Protein AF-W6NCK4-F1 (afdb_monomer_lite)

Radius of gyration: 16.96 Å; chains: 1; bounding box: 38×29×52 Å

Organism: Haemonchus contortus (NCBI:txid6289)

InterPro domains:
  IPR001079 Galectin, carbohydrate recognition domain [PS51304] (28-74)
  IPR013320 Concanavalin A-like lectin/glucanase domain superfamily [SSF49899] (23-74)

Sequence (74 aa):
MPRFQEDRTWKFGGATSSSIEAFNINTPNHIMVPDFNNGRRFRVVVVPLPEGDRFAINLRTPSDIAMHFNPRFN

Foldseek 3Di:
DDDDDPPPPDDDDDDPPDDDDDPPDDPPDDDDDPPPDPPDDDDDDDDDDPPDQKDWDFDDDPVGTPDIDMDGPD

Structure (mmCIF, N/CA/C/O backbone):
data_AF-W6NCK4-F1
#
_entry.id   AF-W6NCK4-F1
#
loop_
_atom_site.group_PDB
_atom_site.id
_atom_site.type_symbol
_atom_site.label_atom_id
_atom_site.label_alt_id
_atom_site.label_comp_id
_atom_site.label_asym_id
_atom_site.label_entity_id
_atom_site.label_seq_id
_atom_site.pdbx_PDB_ins_code
_atom_site.Cartn_x
_atom_site.Cartn_y
_atom_site.Cartn_z
_atom_site.occupancy
_atom_site.B_iso_or_equiv
_atom_site.auth_seq_id
_atom_site.auth_comp_id
_atom_site.auth_asym_id
_atom_site.auth_atom_id
_atom_site.pdbx_PDB_model_num
ATOM 1 N N . MET A 1 1 ? -21.800 5.901 -38.204 1.00 34.22 1 MET A N 1
ATOM 2 C CA . MET A 1 1 ? -21.169 5.264 -37.029 1.00 34.22 1 MET A CA 1
ATOM 3 C C . MET A 1 1 ? -20.049 6.176 -36.537 1.00 34.22 1 MET A C 1
ATOM 5 O O . MET A 1 1 ? -19.060 6.276 -37.256 1.00 34.22 1 MET A O 1
ATOM 9 N N . PRO A 1 2 ? -20.177 6.908 -35.418 1.00 33.16 2 PRO A N 1
ATOM 10 C CA . PRO A 1 2 ? -19.079 7.734 -34.937 1.00 33.16 2 PRO A CA 1
ATOM 11 C C . PRO A 1 2 ? -18.124 6.888 -34.087 1.00 33.16 2 PRO A C 1
ATOM 13 O O . PRO A 1 2 ? -18.542 6.142 -33.204 1.00 33.16 2 PRO A O 1
ATOM 16 N N . ARG A 1 3 ? -16.832 6.978 -34.404 1.00 39.75 3 ARG A N 1
ATOM 17 C CA . ARG A 1 3 ? -15.730 6.358 -33.667 1.00 39.75 3 ARG A CA 1
ATOM 18 C C . ARG A 1 3 ? -15.397 7.264 -32.481 1.00 39.75 3 ARG A C 1
ATOM 20 O O . ARG A 1 3 ? -14.985 8.398 -32.694 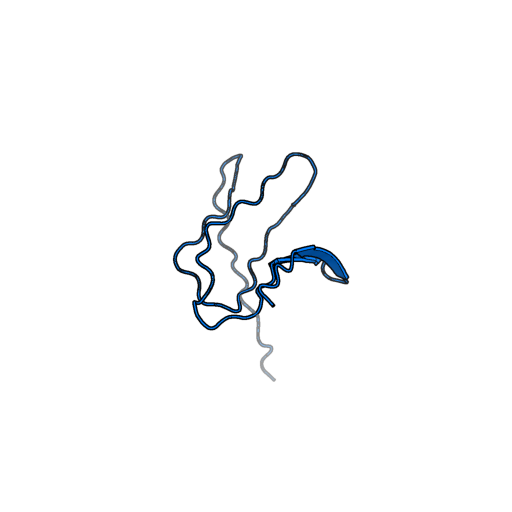1.00 39.75 3 ARG A O 1
ATOM 27 N N . PHE A 1 4 ? -15.586 6.773 -31.258 1.00 41.00 4 PHE A N 1
ATOM 28 C CA . PHE A 1 4 ? -15.097 7.446 -30.055 1.00 41.00 4 PHE A CA 1
ATOM 29 C C . PHE A 1 4 ? -13.566 7.500 -30.103 1.00 41.00 4 PHE A C 1
ATOM 31 O O . PHE A 1 4 ? -12.910 6.466 -30.232 1.00 41.00 4 PHE A O 1
ATOM 38 N N . GLN A 1 5 ? -13.009 8.706 -30.047 1.00 43.34 5 GLN A N 1
ATOM 39 C CA . GLN A 1 5 ? -11.579 8.939 -29.902 1.00 43.34 5 GLN A CA 1
ATOM 40 C C . GLN A 1 5 ? -11.324 9.271 -28.432 1.00 43.34 5 GLN A C 1
ATOM 42 O O . GLN A 1 5 ? -11.741 10.320 -27.950 1.00 43.34 5 GLN A O 1
ATOM 47 N N . GLU A 1 6 ? -10.714 8.335 -27.706 1.00 48.50 6 GLU A N 1
ATOM 48 C CA . GLU A 1 6 ? -10.288 8.550 -26.323 1.00 48.50 6 GLU A CA 1
ATOM 49 C C . GLU A 1 6 ? -9.141 9.557 -26.297 1.00 48.50 6 GLU A C 1
ATOM 51 O O . GLU A 1 6 ? -8.011 9.263 -26.695 1.00 48.50 6 GLU A O 1
ATOM 56 N N . ASP A 1 7 ? -9.440 10.753 -25.809 1.00 43.38 7 ASP A N 1
ATOM 57 C CA . ASP A 1 7 ? -8.458 11.799 -25.581 1.00 43.38 7 ASP A CA 1
ATOM 58 C C . ASP A 1 7 ? -7.680 11.486 -24.288 1.00 43.38 7 ASP A C 1
ATOM 60 O O . ASP A 1 7 ? -8.003 11.947 -23.195 1.00 43.38 7 ASP A O 1
ATOM 64 N N . ARG A 1 8 ? -6.669 10.612 -24.386 1.00 48.84 8 ARG A N 1
ATOM 65 C CA . ARG A 1 8 ? -5.737 10.315 -23.281 1.00 48.84 8 ARG A CA 1
ATOM 66 C C . ARG A 1 8 ? -4.594 11.320 -23.276 1.00 48.84 8 ARG A C 1
ATOM 68 O O . ARG A 1 8 ? -3.445 10.980 -23.558 1.00 48.84 8 ARG A O 1
ATOM 75 N N . THR A 1 9 ? -4.899 12.567 -22.948 1.00 40.94 9 THR A N 1
ATOM 76 C CA . THR A 1 9 ? -3.872 13.578 -22.690 1.00 40.94 9 THR A CA 1
ATOM 77 C C . THR A 1 9 ? -3.362 13.448 -21.255 1.00 40.94 9 THR A C 1
ATOM 79 O O . THR A 1 9 ? -3.807 14.121 -20.329 1.00 40.94 9 THR A O 1
ATOM 82 N N . TRP A 1 10 ? -2.377 12.568 -21.063 1.00 49.34 10 TRP A N 1
ATOM 83 C CA . TRP A 1 10 ? -1.543 12.582 -19.863 1.00 49.34 10 TRP A CA 1
ATOM 84 C C . TRP A 1 10 ? -0.658 13.834 -19.892 1.00 49.34 10 TRP A C 1
ATOM 86 O O . TRP A 1 10 ? 0.153 14.019 -20.800 1.00 49.34 10 TRP A O 1
ATOM 96 N N . LYS A 1 11 ? -0.819 14.723 -18.908 1.00 39.44 11 LYS A N 1
ATOM 97 C CA . LYS A 1 11 ? 0.054 15.890 -18.730 1.00 39.44 11 LYS A CA 1
ATOM 98 C C . LYS A 1 11 ? 1.388 15.409 -18.147 1.00 39.44 11 LYS A C 1
ATOM 100 O O . LYS A 1 11 ? 1.453 15.093 -16.964 1.00 39.44 11 LYS A O 1
ATOM 105 N N . PHE A 1 12 ? 2.446 15.368 -18.956 1.00 48.66 12 PHE A N 1
ATOM 106 C CA . PHE A 1 12 ? 3.810 15.157 -18.463 1.00 48.66 12 PHE A CA 1
ATOM 107 C C . PHE A 1 12 ? 4.499 16.510 -18.260 1.00 48.66 12 PHE A C 1
ATOM 109 O O . PHE A 1 12 ? 4.719 17.253 -19.215 1.00 48.66 12 PHE A O 1
ATOM 116 N N . GLY A 1 13 ? 4.825 16.834 -17.007 1.00 34.38 13 GLY A N 1
ATOM 117 C CA . GLY A 1 13 ? 5.745 17.917 -16.663 1.00 34.38 13 GLY A CA 1
ATOM 118 C C . GLY A 1 13 ? 7.178 17.390 -16.654 1.00 34.38 13 GLY A C 1
ATOM 119 O O . GLY A 1 13 ? 7.456 16.371 -16.024 1.00 34.38 13 GLY A O 1
ATOM 120 N N . GLY A 1 14 ? 8.089 18.050 -17.367 1.00 44.94 14 GLY A N 1
ATOM 121 C CA . GLY A 1 14 ? 9.506 17.692 -17.359 1.00 44.94 14 GLY A CA 1
ATOM 122 C C . GLY A 1 14 ? 10.205 18.152 -16.077 1.00 44.94 14 GLY A C 1
ATOM 123 O O . GLY A 1 14 ? 10.246 19.346 -15.805 1.00 44.94 14 GLY A O 1
ATOM 124 N N . ALA A 1 15 ? 10.772 17.206 -15.323 1.00 41.62 15 ALA A N 1
ATOM 125 C CA . ALA A 1 15 ? 11.859 17.393 -14.357 1.00 41.62 15 ALA A CA 1
ATOM 126 C C . ALA A 1 15 ? 12.398 16.013 -13.937 1.00 41.62 15 ALA A C 1
ATOM 128 O O . ALA A 1 15 ? 11.641 15.065 -13.726 1.00 41.62 15 ALA A O 1
ATOM 129 N N . THR A 1 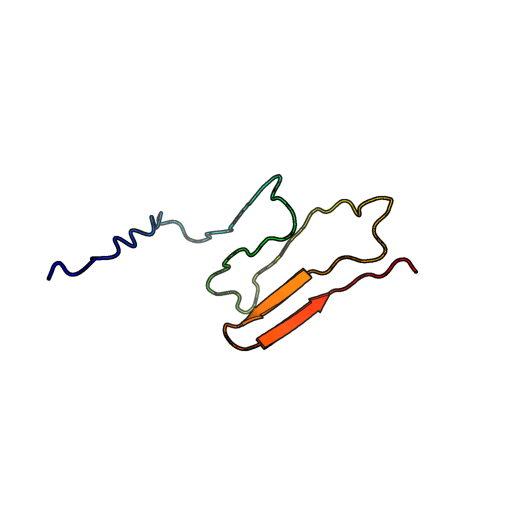16 ? 13.716 15.884 -13.809 1.00 55.44 16 THR A N 1
ATOM 130 C CA . THR A 1 16 ? 14.413 14.655 -13.409 1.00 55.44 16 THR A CA 1
ATOM 131 C C . THR A 1 16 ? 14.212 14.368 -11.914 1.00 55.44 16 THR A C 1
ATOM 133 O O . THR A 1 16 ? 15.070 14.685 -11.102 1.00 55.44 16 THR A O 1
ATOM 136 N N . SER A 1 17 ? 13.042 13.835 -11.551 1.00 50.97 17 SER A N 1
ATOM 137 C CA . SER A 1 17 ? 12.701 13.049 -10.346 1.00 50.97 17 SER A CA 1
ATOM 138 C C . SER A 1 17 ? 11.199 13.205 -10.084 1.00 50.97 17 SER A C 1
ATOM 140 O O . SER A 1 17 ? 10.779 13.880 -9.149 1.00 50.97 17 SER A O 1
ATOM 142 N N . SER A 1 18 ? 10.365 12.600 -10.930 1.00 61.50 18 SER A N 1
ATOM 143 C CA . SER A 1 18 ? 8.911 12.574 -10.755 1.00 61.50 18 SER A CA 1
ATOM 144 C C . SER A 1 18 ? 8.525 11.600 -9.631 1.00 61.50 18 SER A C 1
ATOM 146 O O . SER A 1 18 ? 8.172 10.448 -9.890 1.00 61.50 18 SER A O 1
ATOM 148 N N . SER A 1 19 ? 8.660 12.008 -8.368 1.00 71.19 19 SER A N 1
ATOM 149 C CA . SER A 1 19 ? 7.986 11.310 -7.270 1.00 71.19 19 SER A CA 1
ATOM 150 C C . SER A 1 19 ? 6.488 11.584 -7.361 1.00 71.19 19 SER A C 1
ATOM 152 O O . SER A 1 19 ? 6.066 12.714 -7.594 1.00 71.19 19 SER A O 1
ATOM 154 N N . ILE A 1 20 ? 5.680 10.538 -7.205 1.00 83.06 20 ILE A N 1
ATOM 155 C CA . ILE A 1 20 ? 4.232 10.675 -7.069 1.00 83.06 20 ILE A CA 1
ATOM 156 C C . ILE A 1 20 ? 3.943 10.830 -5.582 1.00 83.06 20 ILE A C 1
ATOM 158 O O . ILE A 1 20 ? 4.298 9.956 -4.791 1.00 83.06 20 ILE A O 1
ATOM 162 N N . GLU A 1 21 ? 3.298 11.931 -5.217 1.00 89.62 21 GLU A N 1
ATOM 163 C CA . GLU A 1 21 ? 2.815 12.178 -3.863 1.00 89.62 21 GLU A CA 1
ATOM 164 C C . GLU A 1 21 ? 1.297 12.340 -3.894 1.00 89.62 21 GLU A C 1
ATOM 166 O O . GLU A 1 21 ? 0.745 13.026 -4.753 1.00 89.62 21 GLU A O 1
ATOM 171 N N . ALA A 1 22 ? 0.619 11.668 -2.969 1.00 89.44 22 ALA A N 1
ATOM 172 C CA . ALA A 1 22 ? -0.829 11.661 -2.863 1.00 89.44 22 ALA A CA 1
ATOM 173 C C . ALA A 1 22 ? -1.216 11.700 -1.381 1.00 89.44 22 ALA A C 1
ATOM 175 O O . ALA A 1 22 ? -0.639 10.977 -0.567 1.00 89.44 22 ALA A O 1
ATOM 176 N N . PHE A 1 23 ? -2.186 12.544 -1.034 1.00 93.88 23 PHE A N 1
ATOM 177 C CA . PHE A 1 23 ? -2.589 12.802 0.349 1.00 93.88 23 PHE A CA 1
ATOM 178 C C . PHE A 1 23 ? -4.071 12.482 0.539 1.00 93.88 23 PHE A C 1
ATOM 180 O O . PHE A 1 23 ? -4.869 12.723 -0.364 1.00 93.88 23 PHE A O 1
ATOM 187 N N . ASN A 1 24 ? -4.430 11.969 1.721 1.00 92.56 24 ASN A N 1
ATOM 188 C CA . ASN A 1 24 ? -5.816 11.701 2.136 1.00 92.56 24 ASN A CA 1
ATOM 189 C C . ASN A 1 24 ? -6.618 10.871 1.118 1.00 92.56 24 ASN A C 1
ATOM 191 O O . ASN A 1 24 ? -7.779 11.149 0.823 1.00 92.56 24 ASN A O 1
ATOM 195 N N . ILE A 1 25 ? -5.966 9.859 0.552 1.00 91.75 25 ILE A N 1
ATOM 196 C CA . ILE A 1 25 ? -6.548 8.977 -0.451 1.00 91.75 25 ILE A CA 1
ATOM 197 C C . ILE A 1 25 ? -7.471 7.956 0.228 1.00 91.75 25 ILE A C 1
ATOM 199 O O . ILE A 1 25 ? -7.057 7.262 1.154 1.00 91.75 25 ILE A O 1
ATOM 203 N N . ASN A 1 26 ? -8.712 7.844 -0.254 1.00 93.25 26 ASN A N 1
ATOM 204 C CA . ASN A 1 26 ? -9.700 6.905 0.286 1.00 93.25 26 ASN A CA 1
ATOM 205 C C . ASN A 1 26 ? -9.338 5.448 -0.037 1.00 93.25 26 ASN A C 1
ATOM 207 O O . ASN A 1 26 ? -8.967 5.142 -1.171 1.00 93.25 26 ASN A O 1
ATOM 211 N N . THR A 1 27 ? -9.515 4.552 0.938 1.00 91.88 27 THR A N 1
ATOM 212 C CA . THR A 1 27 ? -9.352 3.094 0.791 1.00 91.88 27 THR A CA 1
ATOM 213 C C . THR A 1 27 ? -10.658 2.448 0.293 1.00 91.88 27 THR A C 1
ATOM 215 O O . THR A 1 27 ? -11.716 2.791 0.821 1.00 91.88 27 THR A O 1
ATOM 218 N N . PRO A 1 28 ? -10.622 1.484 -0.656 1.00 95.06 28 PRO A N 1
ATOM 219 C CA . PRO A 1 28 ? -9.445 0.977 -1.371 1.00 95.06 28 PRO A CA 1
ATOM 220 C C . PRO A 1 28 ? -8.982 1.923 -2.489 1.00 95.06 28 PRO A C 1
ATOM 222 O O . PRO A 1 28 ? -9.798 2.578 -3.132 1.00 95.06 28 PRO A O 1
ATOM 225 N N . ASN A 1 29 ? -7.673 1.952 -2.766 1.00 93.31 29 ASN A N 1
ATOM 226 C CA . ASN A 1 29 ? -7.123 2.740 -3.871 1.00 93.31 29 ASN A CA 1
ATOM 227 C C . ASN A 1 29 ? -6.013 2.028 -4.644 1.00 93.31 29 ASN A C 1
ATOM 229 O O . ASN A 1 29 ? -5.345 1.136 -4.123 1.00 93.31 29 ASN A O 1
ATOM 233 N N . HIS A 1 30 ? -5.829 2.448 -5.895 1.00 92.31 30 HIS A N 1
ATOM 234 C CA . HIS A 1 30 ? -4.843 1.945 -6.838 1.00 92.31 30 HIS A CA 1
ATOM 235 C C . HIS A 1 30 ? -4.100 3.138 -7.453 1.00 92.31 30 HIS A C 1
ATOM 237 O O . HIS A 1 30 ? -4.669 3.893 -8.239 1.00 92.31 30 HIS A O 1
ATOM 243 N N . ILE A 1 31 ? -2.817 3.291 -7.118 1.00 90.69 31 ILE A N 1
ATOM 244 C CA . ILE A 1 31 ? -1.959 4.351 -7.661 1.00 90.69 31 ILE A CA 1
ATOM 245 C C . ILE A 1 31 ? -1.037 3.737 -8.713 1.00 90.69 31 ILE A C 1
ATOM 247 O O . ILE A 1 31 ? -0.302 2.792 -8.426 1.00 90.69 31 ILE A O 1
ATOM 251 N N . MET A 1 32 ? -1.065 4.285 -9.928 1.00 89.31 32 MET A N 1
ATOM 252 C CA . MET A 1 32 ? -0.133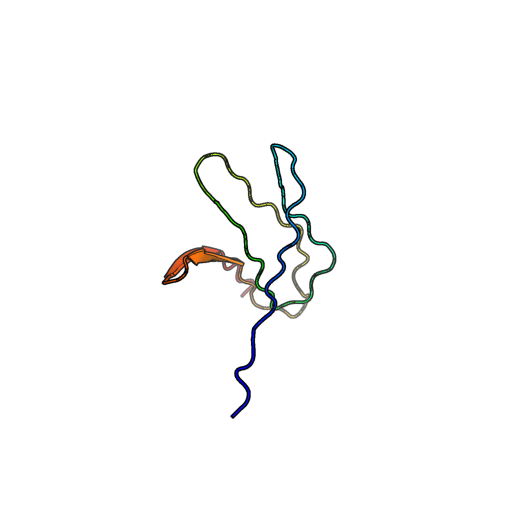 3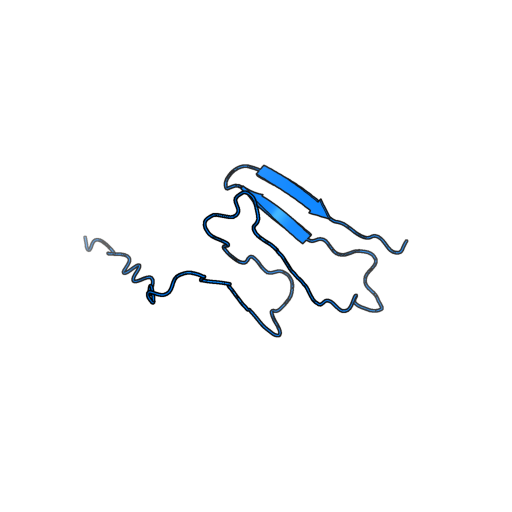.899 -10.985 1.00 89.31 32 MET A CA 1
ATOM 253 C C . MET A 1 32 ? 1.237 4.506 -10.698 1.00 89.31 32 MET A C 1
ATOM 255 O O . MET A 1 32 ? 1.381 5.726 -10.670 1.00 89.31 32 MET A O 1
ATOM 259 N N . VAL A 1 33 ? 2.243 3.656 -10.505 1.00 86.56 33 VAL A N 1
ATOM 260 C CA . VAL A 1 33 ? 3.634 4.076 -10.320 1.00 86.56 33 VAL A CA 1
ATOM 261 C C . VAL A 1 33 ? 4.431 3.626 -11.545 1.00 86.56 33 VAL A C 1
ATOM 263 O O . VAL A 1 33 ? 4.696 2.430 -11.676 1.00 86.56 33 VAL A O 1
ATOM 266 N N . PRO A 1 34 ? 4.789 4.536 -12.468 1.00 84.19 34 PRO A N 1
ATOM 267 C CA . PRO A 1 34 ? 5.632 4.184 -13.600 1.00 84.19 34 PRO A CA 1
ATOM 268 C C . PRO A 1 34 ? 7.062 3.893 -13.129 1.00 84.19 34 PRO A C 1
ATOM 270 O O . PRO A 1 34 ? 7.550 4.492 -12.169 1.00 84.19 34 PRO A O 1
ATOM 273 N N . ASP A 1 35 ? 7.736 2.980 -13.826 1.00 86.69 35 ASP A N 1
ATOM 274 C CA . ASP A 1 35 ? 9.176 2.727 -13.701 1.00 86.69 35 ASP A CA 1
ATOM 275 C C . ASP A 1 35 ? 9.677 2.456 -12.267 1.00 86.69 35 ASP A C 1
ATOM 277 O O . ASP A 1 35 ? 10.699 2.999 -11.828 1.00 86.69 35 ASP A O 1
ATOM 281 N N . PHE A 1 36 ? 8.979 1.583 -11.526 1.00 89.19 36 PHE A N 1
ATOM 282 C CA . PHE A 1 36 ? 9.403 1.125 -10.196 1.00 89.19 36 PHE A CA 1
ATOM 283 C C . PHE A 1 36 ? 10.546 0.094 -10.278 1.00 89.19 36 PHE A C 1
ATOM 285 O O . PHE A 1 36 ? 10.366 -1.100 -10.050 1.00 89.19 36 PHE A O 1
ATOM 292 N N . ASN A 1 37 ? 11.728 0.574 -10.662 1.00 88.56 37 ASN A N 1
ATOM 293 C CA . ASN A 1 37 ? 12.963 -0.195 -10.811 1.00 88.56 37 ASN A CA 1
ATOM 294 C C . ASN A 1 37 ? 13.931 0.009 -9.624 1.00 88.56 37 ASN A C 1
ATOM 296 O O . ASN A 1 37 ? 13.591 0.614 -8.603 1.00 88.56 37 ASN A O 1
ATOM 300 N N . ASN A 1 38 ? 15.143 -0.538 -9.740 1.00 91.44 38 ASN A N 1
ATOM 301 C CA . ASN A 1 38 ? 16.147 -0.534 -8.676 1.00 91.44 38 ASN A CA 1
ATOM 302 C C . ASN A 1 38 ? 16.441 0.879 -8.138 1.00 91.44 38 ASN A C 1
ATOM 304 O O . ASN A 1 38 ? 16.666 1.819 -8.894 1.00 91.44 38 ASN A O 1
ATOM 308 N N . GLY A 1 39 ? 16.479 1.014 -6.809 1.00 89.81 39 GLY A N 1
ATOM 309 C CA . GLY A 1 39 ? 16.760 2.281 -6.119 1.00 89.81 39 GLY A CA 1
ATOM 310 C C . GLY A 1 39 ? 15.536 3.177 -5.884 1.00 89.81 39 GLY A C 1
ATOM 311 O O . GLY A 1 39 ? 15.645 4.186 -5.180 1.00 89.81 39 GLY A O 1
ATOM 312 N N . ARG A 1 40 ? 14.358 2.816 -6.414 1.00 88.88 40 ARG A N 1
ATOM 313 C CA . ARG A 1 40 ? 13.099 3.512 -6.120 1.00 88.88 40 ARG A CA 1
ATOM 314 C C . ARG A 1 40 ? 12.598 3.202 -4.712 1.00 88.88 40 ARG A C 1
ATOM 316 O O . ARG A 1 40 ? 12.863 2.148 -4.140 1.00 88.88 40 ARG A O 1
ATOM 323 N N . ARG A 1 41 ? 11.865 4.161 -4.145 1.00 90.75 41 ARG A N 1
ATOM 324 C CA . ARG A 1 41 ? 11.306 4.086 -2.793 1.00 90.75 41 ARG A CA 1
ATOM 325 C C . ARG A 1 41 ? 9.804 4.300 -2.844 1.00 90.75 41 ARG A C 1
ATOM 327 O O . ARG A 1 41 ? 9.329 5.212 -3.511 1.00 90.75 41 ARG A O 1
ATOM 334 N N . PHE A 1 42 ? 9.093 3.472 -2.094 1.00 91.69 42 PHE A N 1
ATOM 335 C CA . PHE A 1 42 ? 7.677 3.617 -1.809 1.00 91.69 42 PHE A CA 1
ATOM 336 C C . PHE A 1 42 ?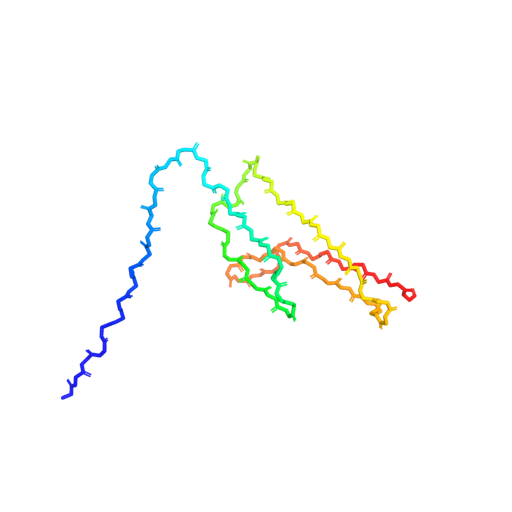 7.532 3.876 -0.310 1.00 91.69 42 PHE A C 1
ATOM 338 O O . PHE A 1 42 ? 8.046 3.109 0.505 1.00 91.69 42 PHE A O 1
ATOM 345 N N . ARG A 1 43 ? 6.889 4.987 0.054 1.00 93.88 43 ARG A N 1
ATOM 346 C CA . ARG A 1 43 ? 6.661 5.378 1.447 1.00 93.88 43 ARG A CA 1
ATOM 347 C C . ARG A 1 43 ? 5.180 5.639 1.645 1.00 93.88 43 ARG A C 1
ATOM 349 O O . ARG A 1 43 ? 4.577 6.370 0.869 1.00 93.88 43 ARG A O 1
ATOM 356 N N . VAL A 1 44 ? 4.633 5.081 2.717 1.00 94.06 44 VAL A N 1
ATOM 357 C CA . VAL A 1 44 ? 3.248 5.296 3.134 1.00 94.06 44 VAL A CA 1
ATOM 358 C C . VAL A 1 44 ? 3.202 5.768 4.575 1.00 94.06 44 VAL A C 1
ATOM 360 O O . VAL A 1 44 ? 4.037 5.386 5.394 1.00 94.06 44 VAL A O 1
ATOM 363 N N . VAL A 1 45 ? 2.209 6.596 4.870 1.00 95.81 45 VAL A N 1
ATOM 364 C CA . VAL A 1 45 ? 1.799 6.941 6.228 1.00 95.81 45 VAL A CA 1
ATOM 365 C C . VAL A 1 45 ? 0.351 6.493 6.339 1.00 95.81 45 VAL A C 1
ATOM 367 O O . VAL A 1 45 ? -0.485 6.926 5.551 1.00 95.81 45 VAL A O 1
ATOM 370 N N . VAL A 1 46 ? 0.077 5.572 7.257 1.00 94.62 46 VAL A N 1
ATOM 371 C CA . VAL A 1 46 ? -1.244 4.961 7.426 1.00 94.62 46 VAL A CA 1
ATOM 372 C C . VAL A 1 46 ? -1.620 4.947 8.898 1.00 94.62 46 VAL A C 1
ATOM 374 O O . VAL A 1 46 ? -0.752 4.835 9.763 1.00 94.62 46 VAL A O 1
ATOM 377 N N . VAL A 1 47 ? -2.918 5.025 9.165 1.00 95.25 47 VAL A N 1
ATOM 378 C CA . VAL A 1 47 ? -3.500 4.783 10.485 1.00 95.25 47 VAL A CA 1
ATOM 379 C C . VAL A 1 47 ? -4.445 3.592 10.326 1.00 95.25 47 VAL A C 1
ATOM 381 O O . VAL A 1 47 ? -5.407 3.708 9.564 1.00 95.25 47 VAL A O 1
ATOM 384 N N . PRO A 1 48 ? -4.164 2.433 10.954 1.00 95.00 48 PRO A N 1
ATOM 385 C CA . PRO A 1 48 ? -5.102 1.316 10.964 1.00 95.00 48 PRO A CA 1
ATOM 386 C C . PRO A 1 48 ? -6.453 1.740 11.545 1.00 95.00 48 PRO A C 1
ATOM 388 O O . PRO A 1 48 ? -6.503 2.527 12.491 1.00 95.00 48 PRO A O 1
ATOM 391 N N . LEU A 1 49 ? -7.543 1.221 10.979 1.00 93.25 49 LEU A N 1
ATOM 392 C CA . LEU A 1 49 ? -8.878 1.462 11.523 1.00 93.25 49 LEU A CA 1
ATOM 393 C C . LEU A 1 49 ? -9.028 0.715 12.859 1.00 93.25 49 LEU A C 1
ATOM 395 O O . LEU A 1 49 ? -8.590 -0.436 12.923 1.00 93.25 49 LEU A O 1
ATOM 399 N N . PRO A 1 50 ? -9.644 1.314 13.899 1.00 92.88 50 PRO A N 1
ATOM 400 C CA . PRO A 1 50 ? -9.757 0.681 15.218 1.00 92.88 50 PRO A CA 1
ATOM 401 C C . PRO A 1 50 ? -10.467 -0.680 15.183 1.00 92.88 50 PRO A C 1
ATOM 403 O O . PRO A 1 50 ? -10.083 -1.602 15.895 1.00 92.88 50 PRO A O 1
ATOM 406 N N . GLU A 1 51 ? -11.468 -0.812 14.318 1.00 92.94 51 GLU A N 1
ATOM 407 C CA . GLU A 1 51 ? -12.250 -2.033 14.087 1.00 92.94 51 GLU A CA 1
ATOM 408 C C . GLU A 1 51 ? -11.726 -2.908 12.929 1.00 92.94 51 GLU A C 1
ATOM 410 O O . GLU A 1 51 ? -12.347 -3.911 12.577 1.00 92.94 51 GLU A O 1
ATOM 415 N N . GLY A 1 52 ? -10.595 -2.547 12.315 1.00 91.06 52 GLY A N 1
ATOM 416 C CA . GLY A 1 52 ? -9.987 -3.319 11.233 1.00 91.06 52 GLY A CA 1
ATOM 417 C C . GLY A 1 52 ? -9.171 -4.505 11.750 1.00 91.06 52 GLY A C 1
ATOM 418 O O . GLY A 1 52 ? -8.246 -4.333 12.537 1.00 91.06 52 GLY A O 1
ATOM 419 N N . ASP A 1 53 ? -9.447 -5.707 11.248 1.00 96.56 53 ASP A N 1
ATOM 420 C CA . ASP A 1 53 ? -8.685 -6.924 11.563 1.00 96.56 53 ASP A CA 1
ATOM 421 C C . ASP A 1 53 ? -7.394 -7.051 10.735 1.00 96.56 53 ASP A C 1
ATOM 423 O O . ASP A 1 53 ? -6.447 -7.729 11.139 1.00 96.56 53 ASP A O 1
ATOM 427 N N . ARG A 1 54 ? -7.338 -6.392 9.572 1.00 97.50 54 ARG A N 1
ATOM 428 C CA . ARG A 1 54 ? -6.183 -6.373 8.668 1.00 97.50 54 ARG A CA 1
ATOM 429 C C . ARG A 1 54 ? -6.211 -5.189 7.706 1.00 97.50 54 ARG A C 1
ATOM 431 O O . ARG A 1 54 ? -7.258 -4.608 7.429 1.00 97.50 54 ARG A O 1
ATOM 438 N N . PHE A 1 55 ? -5.065 -4.903 7.099 1.00 97.31 55 PHE A N 1
ATOM 439 C CA . PHE A 1 55 ? -4.985 -4.096 5.879 1.00 97.31 55 PHE A CA 1
ATOM 440 C C . PHE A 1 55 ? -3.935 -4.673 4.936 1.00 97.31 55 PHE A C 1
ATOM 442 O O . PHE A 1 55 ? -3.065 -5.425 5.365 1.00 97.31 55 PHE A O 1
ATOM 449 N N . ALA A 1 56 ? -3.994 -4.307 3.654 1.00 97.88 56 ALA A N 1
ATOM 450 C CA . ALA A 1 56 ? -3.024 -4.776 2.675 1.00 97.88 56 ALA A CA 1
ATOM 451 C C . ALA A 1 56 ? -2.482 -3.653 1.792 1.00 97.88 56 ALA A C 1
ATOM 453 O O . ALA A 1 56 ? -3.212 -2.759 1.368 1.00 97.88 56 ALA A O 1
ATOM 454 N N . ILE A 1 57 ? -1.195 -3.757 1.472 1.00 97.50 57 ILE A N 1
ATOM 455 C CA . ILE A 1 57 ? -0.512 -2.966 0.454 1.00 97.50 57 ILE A CA 1
ATOM 456 C C . ILE A 1 57 ? 0.076 -3.948 -0.555 1.00 97.50 57 ILE A C 1
ATOM 458 O O . ILE A 1 57 ? 0.892 -4.801 -0.202 1.00 97.50 57 ILE A O 1
ATOM 462 N N . ASN A 1 58 ? -0.339 -3.808 -1.813 1.00 97.81 58 ASN A N 1
ATOM 463 C CA . ASN A 1 58 ? 0.108 -4.662 -2.907 1.00 97.81 58 ASN A CA 1
ATOM 464 C C . ASN A 1 58 ? 0.946 -3.859 -3.898 1.00 97.81 58 ASN A C 1
ATOM 466 O O . ASN A 1 58 ? 0.442 -2.898 -4.478 1.00 97.81 58 ASN A O 1
ATOM 470 N N . LEU A 1 59 ? 2.180 -4.295 -4.156 1.00 96.06 59 LEU A N 1
ATOM 471 C CA . LEU A 1 59 ? 2.917 -3.867 -5.346 1.00 96.06 59 LEU A CA 1
ATOM 472 C C . LEU A 1 59 ? 2.596 -4.846 -6.468 1.00 96.06 59 LEU A C 1
ATOM 474 O O . LEU A 1 59 ? 2.830 -6.050 -6.340 1.00 96.06 59 LEU A O 1
ATOM 478 N N . ARG A 1 60 ? 2.011 -4.328 -7.548 1.00 96.00 60 ARG A N 1
ATOM 479 C CA . ARG A 1 60 ? 1.477 -5.137 -8.643 1.00 96.00 60 ARG A CA 1
ATOM 480 C C . ARG A 1 60 ? 2.207 -4.842 -9.940 1.00 96.00 60 ARG A C 1
ATOM 482 O O . ARG A 1 60 ? 2.450 -3.684 -10.269 1.00 96.00 60 ARG A O 1
ATOM 489 N N . THR A 1 61 ? 2.495 -5.897 -10.688 1.00 93.38 61 THR A N 1
ATOM 490 C CA . THR A 1 61 ? 2.737 -5.793 -12.126 1.00 93.38 61 THR A CA 1
ATOM 491 C C . THR A 1 61 ? 1.380 -5.830 -12.846 1.00 93.38 61 THR A C 1
ATOM 493 O O . THR A 1 61 ? 0.351 -6.088 -12.211 1.00 93.38 61 THR A O 1
ATOM 496 N N . PRO A 1 62 ? 1.327 -5.604 -14.170 1.00 90.69 62 PRO A N 1
ATOM 497 C CA . PRO A 1 62 ? 0.084 -5.776 -14.921 1.00 90.69 62 PRO A CA 1
ATOM 498 C C . PRO A 1 62 ? -0.529 -7.180 -14.801 1.00 90.69 62 PRO A C 1
ATOM 500 O O . PRO A 1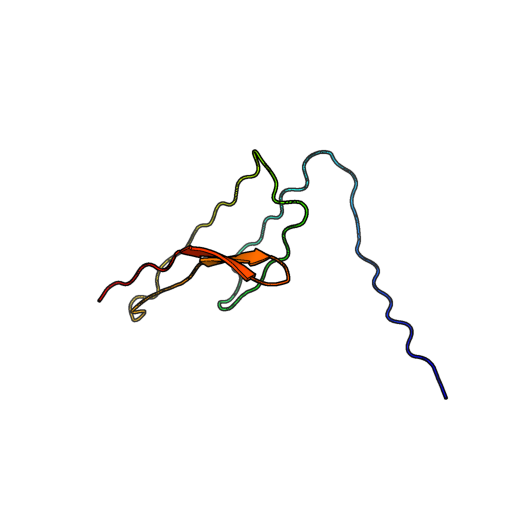 62 ? -1.738 -7.323 -14.960 1.00 90.69 62 PRO A O 1
ATOM 503 N N . SER A 1 63 ? 0.282 -8.204 -14.515 1.00 95.25 63 SER A N 1
ATOM 504 C CA . SER A 1 63 ? -0.147 -9.604 -14.491 1.00 95.25 63 SER A CA 1
ATOM 505 C C . SER A 1 63 ? -0.155 -10.253 -13.106 1.00 95.25 63 SER A C 1
ATOM 507 O O . SER A 1 63 ? -0.766 -11.307 -12.971 1.00 95.25 63 SER A O 1
ATOM 509 N N . ASP A 1 64 ? 0.503 -9.679 -12.090 1.00 96.88 64 ASP A N 1
ATOM 510 C CA . ASP A 1 64 ? 0.704 -10.362 -10.802 1.00 96.88 64 ASP A CA 1
ATOM 511 C C . ASP A 1 64 ? 0.903 -9.409 -9.602 1.00 96.88 64 ASP A C 1
ATOM 513 O O . ASP A 1 64 ? 1.033 -8.190 -9.751 1.00 96.88 64 ASP A O 1
ATOM 517 N N . ILE A 1 65 ? 0.933 -9.966 -8.389 1.00 97.31 65 ILE A N 1
ATOM 518 C CA . ILE A 1 65 ? 1.302 -9.293 -7.141 1.00 97.31 65 ILE A CA 1
ATOM 519 C C . ILE A 1 65 ? 2.763 -9.629 -6.827 1.00 97.31 65 ILE A C 1
ATOM 521 O O . ILE A 1 65 ? 3.073 -10.684 -6.283 1.00 97.31 65 ILE A O 1
ATOM 525 N N . ALA A 1 66 ? 3.668 -8.699 -7.132 1.00 95.12 66 ALA A N 1
ATOM 526 C CA . ALA A 1 66 ? 5.093 -8.852 -6.842 1.00 95.12 66 ALA A CA 1
ATOM 527 C C . ALA A 1 66 ? 5.395 -8.797 -5.335 1.00 95.12 66 ALA A C 1
ATOM 529 O O . ALA A 1 66 ? 6.345 -9.416 -4.863 1.00 95.12 66 ALA A O 1
ATOM 530 N N . MET A 1 67 ? 4.593 -8.047 -4.573 1.00 96.75 67 MET A N 1
ATOM 531 C CA . MET A 1 67 ? 4.695 -7.973 -3.117 1.00 96.75 67 MET A CA 1
ATOM 532 C C . MET A 1 67 ? 3.312 -7.813 -2.497 1.00 96.75 67 MET A C 1
ATOM 534 O O . MET A 1 67 ? 2.553 -6.925 -2.887 1.00 96.75 67 MET A O 1
ATOM 538 N N . HIS A 1 68 ? 3.028 -8.636 -1.491 1.00 97.69 68 HIS A N 1
ATOM 539 C CA . HIS A 1 68 ? 1.835 -8.554 -0.658 1.00 97.69 68 HIS A CA 1
ATOM 540 C C . HIS A 1 68 ? 2.251 -8.289 0.790 1.00 97.69 68 HIS A C 1
ATOM 542 O O . HIS A 1 68 ? 2.759 -9.178 1.471 1.00 97.69 68 HIS A O 1
ATOM 548 N N . PHE A 1 69 ? 2.045 -7.065 1.265 1.00 98.06 69 PHE A N 1
ATOM 549 C CA . PHE A 1 69 ? 2.210 -6.719 2.674 1.00 98.06 69 PHE A CA 1
ATOM 550 C C . PHE A 1 69 ? 0.833 -6.689 3.333 1.00 98.06 69 PHE A C 1
ATOM 552 O O . PHE A 1 69 ? -0.027 -5.938 2.883 1.00 98.06 69 PHE A O 1
ATOM 559 N N . ASN A 1 70 ? 0.606 -7.517 4.357 1.00 97.81 70 ASN A N 1
ATOM 560 C CA . ASN A 1 70 ? -0.729 -7.745 4.924 1.00 97.81 70 ASN A CA 1
ATOM 561 C C . ASN A 1 70 ? -0.701 -7.928 6.448 1.00 97.81 70 ASN A C 1
ATOM 563 O O . ASN A 1 70 ? -0.823 -9.063 6.920 1.00 97.81 70 ASN A O 1
ATOM 567 N N . PRO A 1 71 ? -0.491 -6.853 7.228 1.00 97.56 71 PRO A N 1
ATOM 568 C CA . PRO A 1 71 ? -0.610 -6.925 8.675 1.00 97.56 71 PRO A CA 1
ATOM 569 C C . PRO A 1 71 ? -2.001 -7.390 9.087 1.00 97.56 71 PRO A C 1
ATOM 571 O O . PRO A 1 71 ? -3.009 -6.930 8.548 1.00 97.56 71 PRO A O 1
ATOM 574 N N . ARG A 1 72 ? -2.027 -8.296 10.061 1.00 97.38 72 ARG A N 1
ATOM 575 C CA . ARG A 1 72 ? -3.234 -8.820 10.692 1.00 97.38 72 ARG A CA 1
ATOM 576 C C . ARG A 1 72 ? -3.111 -8.597 12.194 1.00 97.38 72 ARG A C 1
ATOM 578 O O . ARG A 1 72 ? -2.021 -8.764 12.737 1.00 97.38 72 ARG A O 1
ATOM 585 N N . PHE A 1 73 ? -4.199 -8.174 12.819 1.00 95.06 73 PHE A N 1
ATOM 586 C CA . PHE A 1 73 ? -4.261 -7.803 14.236 1.00 95.06 73 PHE A CA 1
ATOM 587 C C . PHE A 1 73 ? -5.022 -8.826 15.088 1.00 95.06 73 PHE A C 1
ATOM 589 O O . PHE A 1 73 ? -5.273 -8.573 16.265 1.00 95.06 73 PHE A O 1
ATOM 596 N N . ASN A 1 74 ? -5.417 -9.944 14.479 1.00 87.75 74 ASN A N 1
ATOM 597 C CA . ASN A 1 74 ? -6.092 -11.058 15.130 1.00 87.75 74 ASN A CA 1
ATOM 598 C C . ASN A 1 74 ? -5.128 -12.110 15.686 1.00 87.75 74 ASN A C 1
ATOM 600 O O . ASN A 1 74 ? -3.929 -12.090 15.325 1.00 87.75 74 ASN A O 1
#

Secondary structure (DSSP, 8-state):
-PPP-----------S-------SPPSS-----TT--TT----------TT-SB--EEEE-SSSEEEEE--B--

pLDDT: mean 81.03, std 21.46, range [33.16, 98.06]